Protein AF-C6PXX6-F1 (afdb_monomer)

InterPro domains:
  IPR016667 Capsular polysaccharide synthesis, CpsB/CapC [PF19567] (5-112)
  IPR016667 Capsular polysaccharide synthesis, CpsB/CapC [PTHR39181] (5-114)

Organism: NCBI:txid536227

Mean predicted aligned error: 3.26 Å

Structure (mmCIF, N/CA/C/O backbone):
data_AF-C6PXX6-F1
#
_entry.id   AF-C6PXX6-F1
#
loop_
_atom_site.group_PDB
_atom_site.id
_atom_site.type_symbol
_atom_site.label_atom_id
_atom_site.label_alt_id
_atom_site.label_comp_id
_atom_site.label_asym_id
_atom_site.label_entity_id
_atom_site.label_seq_id
_atom_site.pdbx_PDB_ins_code
_atom_site.Cartn_x
_atom_site.Cartn_y
_atom_site.Cartn_z
_atom_site.occupancy
_atom_site.B_iso_or_equiv
_atom_site.auth_seq_id
_atom_site.auth_comp_id
_atom_site.auth_asym_id
_atom_site.auth_atom_id
_atom_site.pdbx_PDB_model_num
ATOM 1 N N . MET A 1 1 ? -3.954 5.661 20.318 1.00 78.69 1 MET A N 1
ATOM 2 C CA . MET A 1 1 ? -4.302 6.770 19.405 1.00 78.69 1 MET A CA 1
ATOM 3 C C . MET A 1 1 ? -5.727 6.631 18.871 1.00 78.69 1 MET A C 1
ATOM 5 O O . MET A 1 1 ? -6.526 7.507 19.148 1.00 78.69 1 MET A O 1
ATOM 9 N N . VAL A 1 2 ? -6.095 5.531 18.201 1.00 89.06 2 VAL A N 1
ATOM 10 C CA . VAL A 1 2 ? -7.474 5.339 17.691 1.00 89.06 2 VAL A CA 1
ATOM 11 C C . VAL A 1 2 ? -8.539 5.383 18.793 1.00 89.06 2 VAL A C 1
ATOM 13 O O . VAL A 1 2 ? -9.507 6.125 18.669 1.00 89.06 2 VAL A O 1
ATOM 16 N N . GLU A 1 3 ? -8.338 4.665 19.901 1.00 89.81 3 GLU A N 1
ATOM 17 C CA . GLU A 1 3 ? -9.305 4.651 21.013 1.00 89.81 3 GLU A CA 1
ATOM 18 C C . GLU A 1 3 ? -9.503 6.030 21.655 1.00 89.81 3 GLU A C 1
ATOM 20 O O . GLU A 1 3 ? -10.631 6.448 21.901 1.00 89.81 3 GLU A O 1
ATOM 25 N N . SER A 1 4 ? -8.425 6.796 21.847 1.00 92.81 4 SER A N 1
ATOM 26 C CA . SER A 1 4 ? -8.533 8.173 22.340 1.00 92.81 4 SER A CA 1
ATOM 27 C C . SER A 1 4 ? -9.302 9.076 21.369 1.00 92.81 4 SER A C 1
ATOM 29 O O . SER A 1 4 ? -10.105 9.891 21.817 1.00 92.81 4 SER A O 1
ATOM 31 N N . THR A 1 5 ? -9.123 8.908 20.053 1.00 94.00 5 THR A N 1
ATOM 32 C CA . THR A 1 5 ? -9.866 9.679 19.042 1.00 94.00 5 THR A CA 1
ATOM 33 C C . THR A 1 5 ? -11.347 9.300 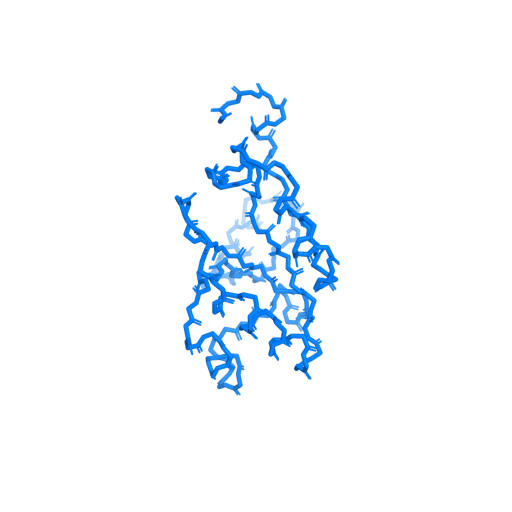19.013 1.00 94.00 5 THR A C 1
ATOM 35 O O . THR A 1 5 ? -12.192 10.185 18.918 1.00 94.00 5 THR A O 1
ATOM 38 N N . LYS A 1 6 ? -11.685 8.012 19.164 1.00 93.75 6 LYS A N 1
ATOM 39 C CA . LYS A 1 6 ? -13.080 7.554 19.293 1.00 93.75 6 LYS A CA 1
ATOM 40 C C . LYS A 1 6 ? -13.779 8.197 20.487 1.00 93.75 6 LYS A C 1
ATOM 42 O O . LYS A 1 6 ? -14.885 8.711 20.345 1.00 93.75 6 LYS A O 1
ATOM 47 N N . VAL A 1 7 ? -13.121 8.209 21.648 1.00 93.69 7 VAL A N 1
ATOM 48 C CA . VAL A 1 7 ? -13.650 8.859 22.858 1.00 93.69 7 VAL A CA 1
ATOM 49 C C . VAL A 1 7 ? -13.908 10.346 22.610 1.00 93.69 7 VAL A C 1
ATOM 51 O O . VAL A 1 7 ? -14.944 10.866 23.020 1.00 93.69 7 VAL A O 1
ATOM 54 N N . GLU A 1 8 ? -12.998 11.030 21.917 1.00 95.50 8 GLU A N 1
ATOM 55 C CA . GLU A 1 8 ? -13.153 12.452 21.617 1.00 95.50 8 GLU A CA 1
ATOM 56 C C . GLU A 1 8 ? -14.276 12.725 20.603 1.00 95.50 8 GLU A C 1
ATOM 58 O O . GLU A 1 8 ? -15.066 13.646 20.804 1.00 95.50 8 GLU A O 1
ATOM 63 N N . ALA A 1 9 ? -14.430 11.894 19.568 1.00 95.00 9 ALA A N 1
ATOM 64 C CA . ALA A 1 9 ? -15.543 11.998 18.620 1.00 95.00 9 ALA A CA 1
ATOM 65 C C . ALA A 1 9 ? -16.906 11.872 19.324 1.00 95.00 9 ALA A C 1
ATOM 67 O O . ALA A 1 9 ? -17.801 12.684 19.088 1.00 95.00 9 ALA A O 1
ATOM 68 N N . ILE A 1 10 ? -17.031 10.928 20.267 1.00 94.44 10 ILE A N 1
ATOM 69 C CA . ILE A 1 10 ? -18.245 10.744 21.077 1.00 94.44 10 ILE A CA 1
ATOM 70 C C . ILE A 1 10 ? -18.535 11.989 21.925 1.00 94.44 10 ILE A C 1
ATOM 72 O O . ILE A 1 10 ? -19.668 12.475 21.932 1.00 94.44 10 ILE A O 1
ATOM 76 N N . LYS A 1 11 ? -17.525 12.546 22.610 1.00 96.00 11 LYS A N 1
ATOM 77 C CA . LYS A 1 11 ? -17.686 13.777 23.409 1.00 96.00 11 LYS A CA 1
ATOM 78 C C . LYS A 1 11 ? -18.170 14.958 22.569 1.00 96.00 11 LYS A C 1
ATOM 80 O O . LYS A 1 11 ? -18.995 15.739 23.039 1.00 96.00 11 LYS A O 1
ATOM 85 N N . ASN A 1 12 ? -17.692 15.060 21.330 1.00 97.00 12 ASN A N 1
ATOM 86 C CA . ASN A 1 12 ? -18.058 16.124 20.396 1.00 97.00 12 ASN A CA 1
ATOM 87 C C . ASN A 1 12 ? -19.313 15.810 19.561 1.00 97.00 12 ASN A C 1
ATOM 89 O O . ASN A 1 12 ? -19.663 16.599 18.687 1.00 97.00 12 ASN A O 1
ATOM 93 N N . LYS A 1 13 ? -20.019 14.701 19.840 1.00 96.25 13 LYS A N 1
ATOM 94 C CA . LYS A 1 13 ? -21.234 14.271 19.120 1.00 96.25 13 LYS A CA 1
ATOM 95 C C . LYS A 1 13 ? -21.013 14.091 17.610 1.00 96.25 13 LYS A C 1
ATOM 97 O O . LYS A 1 13 ? -21.893 14.397 16.810 1.00 96.25 13 LYS A O 1
ATOM 102 N N . ILE A 1 14 ? -19.836 13.600 17.227 1.00 96.19 14 ILE A N 1
ATOM 103 C CA . ILE A 1 14 ? -19.490 13.281 15.840 1.00 96.19 14 ILE A CA 1
ATOM 104 C C . ILE A 1 14 ? -19.772 11.796 15.609 1.00 96.19 14 ILE A C 1
ATOM 106 O O . ILE A 1 14 ? -19.096 10.932 16.167 1.00 96.19 14 ILE A O 1
ATOM 110 N N . GLU A 1 15 ? -20.767 11.498 14.777 1.00 92.56 15 GLU A N 1
ATOM 111 C CA . GLU A 1 15 ? -21.146 10.129 14.426 1.00 92.56 15 GLU A CA 1
ATOM 112 C C . GLU A 1 15 ? -20.336 9.650 13.214 1.00 92.56 15 GLU A C 1
ATOM 114 O O . GLU A 1 15 ? -20.710 9.852 12.060 1.00 92.56 15 GLU A O 1
ATOM 119 N N . MET A 1 16 ? -19.169 9.059 13.478 1.00 92.75 16 MET A N 1
ATOM 120 C CA . MET A 1 16 ? -18.271 8.546 12.443 1.00 92.75 16 MET A CA 1
ATOM 121 C C . MET A 1 16 ? -17.581 7.260 12.900 1.00 92.75 16 MET A C 1
ATOM 123 O O . MET A 1 16 ? -17.098 7.160 14.029 1.00 92.75 16 MET A O 1
ATOM 127 N N . GLY A 1 17 ? -17.494 6.279 11.999 1.00 90.75 17 GLY A N 1
ATOM 128 C CA . GLY A 1 17 ? -16.693 5.077 12.215 1.00 90.75 17 GLY A CA 1
ATOM 129 C C . GLY A 1 17 ? -15.202 5.396 12.125 1.00 90.75 17 GLY A C 1
ATOM 130 O O . GLY A 1 17 ? -14.718 5.795 11.070 1.00 90.75 17 GLY A O 1
ATOM 131 N N . ILE A 1 18 ? -14.468 5.204 13.221 1.00 93.75 18 ILE A N 1
ATOM 132 C CA . ILE A 1 18 ? -13.011 5.385 13.262 1.00 93.75 18 ILE A CA 1
ATOM 133 C C . ILE A 1 18 ? -12.364 4.011 13.390 1.00 93.75 18 ILE A C 1
ATOM 135 O O . ILE A 1 18 ? -12.608 3.286 14.357 1.00 93.75 18 ILE A O 1
ATOM 139 N N . VAL A 1 19 ? -11.507 3.673 12.432 1.00 94.50 19 VAL A N 1
ATOM 140 C CA . VAL A 1 19 ? -10.804 2.389 12.367 1.00 94.50 19 VAL A CA 1
ATOM 141 C C . VAL A 1 19 ? -9.287 2.599 12.327 1.00 94.50 19 VAL A C 1
ATOM 143 O O . VAL A 1 19 ? -8.832 3.625 11.818 1.00 94.50 19 VAL A O 1
ATOM 146 N N . PRO A 1 20 ? -8.481 1.669 12.868 1.00 94.12 20 PRO A N 1
ATOM 147 C CA . PRO A 1 20 ? -7.033 1.718 12.711 1.00 94.12 20 PRO A CA 1
ATOM 148 C C . PRO A 1 20 ? -6.622 1.460 11.258 1.00 94.12 20 PRO A C 1
ATOM 150 O O . PRO A 1 20 ? -7.170 0.593 10.581 1.00 94.12 20 PRO A O 1
ATOM 153 N N . ARG A 1 21 ? -5.622 2.207 10.791 1.00 93.50 21 ARG A N 1
ATOM 154 C CA . ARG A 1 21 ? -4.964 2.047 9.490 1.00 93.50 21 ARG A CA 1
ATOM 155 C C . ARG A 1 21 ? -3.522 2.521 9.610 1.00 93.50 21 ARG A C 1
ATOM 157 O O . ARG A 1 21 ? -3.222 3.378 10.440 1.00 93.50 21 ARG A O 1
ATOM 164 N N . GLN A 1 22 ? -2.665 1.977 8.759 1.00 95.25 22 GLN A N 1
ATOM 165 C CA . GLN A 1 22 ? -1.303 2.439 8.539 1.00 95.25 22 GLN A CA 1
ATOM 166 C C . GLN A 1 22 ? -1.122 2.727 7.047 1.00 95.25 22 GLN A C 1
ATOM 168 O O . GLN A 1 22 ? -1.700 2.036 6.209 1.00 95.25 22 GLN A O 1
ATOM 173 N N . GLU A 1 23 ? -0.349 3.761 6.743 1.00 97.19 23 GLU A N 1
ATOM 174 C CA . GLU A 1 23 ? 0.286 3.948 5.442 1.00 97.19 23 GLU A CA 1
ATOM 175 C C . GLU A 1 23 ? 1.718 3.448 5.592 1.00 97.19 23 GLU A C 1
ATOM 177 O O . GLU A 1 23 ? 2.456 3.924 6.456 1.00 97.19 23 GLU A O 1
ATOM 182 N N . ILE A 1 24 ? 2.047 2.382 4.867 1.00 97.38 24 ILE A N 1
ATOM 183 C CA . ILE A 1 24 ? 3.281 1.630 5.072 1.00 97.38 24 ILE A CA 1
ATOM 184 C C . ILE A 1 24 ? 4.214 1.953 3.921 1.00 97.38 24 ILE A C 1
ATOM 186 O O . ILE A 1 24 ? 3.972 1.532 2.792 1.00 97.38 24 ILE A O 1
ATOM 190 N N . PHE A 1 25 ? 5.294 2.667 4.219 1.00 96.75 25 PHE A N 1
ATOM 191 C CA . PHE A 1 25 ? 6.363 2.862 3.253 1.00 96.75 25 PHE A CA 1
ATOM 192 C C . PHE A 1 25 ? 7.030 1.515 2.955 1.00 96.75 25 PHE A C 1
ATOM 194 O O . PHE A 1 25 ? 7.529 0.849 3.867 1.00 96.75 25 PHE A O 1
ATOM 201 N N . VAL A 1 26 ? 7.002 1.089 1.695 1.00 95.81 26 VAL A N 1
ATOM 202 C CA . VAL A 1 26 ? 7.493 -0.230 1.295 1.00 95.81 26 VAL A CA 1
ATOM 203 C C . VAL A 1 26 ? 9.011 -0.252 1.328 1.00 95.81 26 VAL A C 1
ATOM 205 O O . VAL A 1 26 ? 9.690 0.453 0.583 1.00 95.81 26 VAL A O 1
ATOM 208 N N . ASP A 1 27 ? 9.546 -1.131 2.167 1.00 93.75 27 ASP A N 1
ATOM 209 C CA . ASP A 1 27 ? 10.954 -1.478 2.186 1.00 93.75 27 ASP A CA 1
ATOM 210 C C . ASP A 1 27 ? 11.149 -2.988 2.380 1.00 93.75 27 ASP A C 1
ATOM 212 O O . ASP A 1 27 ? 10.206 -3.764 2.552 1.00 93.75 27 ASP A O 1
ATOM 216 N N . LYS A 1 28 ? 12.414 -3.412 2.373 1.00 94.19 28 LYS A N 1
ATOM 217 C CA . LYS A 1 28 ? 12.813 -4.819 2.516 1.00 94.19 28 LYS A CA 1
ATOM 218 C C . LYS A 1 28 ? 12.378 -5.489 3.829 1.00 94.19 28 LYS A C 1
ATOM 220 O O . LYS A 1 28 ? 12.555 -6.696 3.962 1.00 94.19 28 LYS A O 1
ATOM 225 N N . TYR A 1 29 ? 11.888 -4.739 4.816 1.00 96.38 29 TYR A N 1
ATOM 226 C CA . TYR A 1 29 ? 11.433 -5.272 6.098 1.00 96.38 29 TYR A CA 1
ATOM 227 C C . TYR A 1 29 ? 9.914 -5.444 6.162 1.00 96.38 29 TYR A C 1
ATOM 229 O O . TYR A 1 29 ? 9.444 -6.118 7.076 1.00 96.38 29 TYR A O 1
ATOM 237 N N . ALA A 1 30 ? 9.143 -4.898 5.213 1.00 96.56 30 ALA A N 1
ATOM 238 C CA . ALA A 1 30 ? 7.678 -4.911 5.250 1.00 96.56 30 ALA A CA 1
ATOM 239 C C . ALA A 1 30 ? 7.096 -6.318 5.487 1.00 96.56 30 ALA A C 1
ATOM 241 O O . ALA A 1 30 ? 6.283 -6.512 6.390 1.00 96.56 30 ALA A O 1
ATOM 242 N N . VAL A 1 31 ? 7.574 -7.322 4.747 1.00 97.50 31 VAL A N 1
ATOM 243 C CA . VAL A 1 31 ? 7.129 -8.722 4.875 1.00 97.50 31 VAL A CA 1
ATOM 244 C C . VAL A 1 31 ? 7.353 -9.261 6.292 1.00 97.50 31 VAL A C 1
ATOM 246 O O . VAL A 1 31 ? 6.465 -9.877 6.883 1.00 97.50 31 VAL A O 1
ATOM 249 N N . GLU A 1 32 ? 8.535 -9.024 6.858 1.00 97.94 32 GLU A N 1
ATOM 250 C CA . GLU A 1 32 ? 8.891 -9.515 8.190 1.00 97.94 32 GLU A CA 1
ATOM 251 C C . GLU A 1 32 ? 8.122 -8.770 9.287 1.00 97.94 32 GLU A C 1
ATOM 253 O O . GLU A 1 32 ? 7.588 -9.389 10.206 1.00 97.94 32 GLU A O 1
ATOM 258 N N . LEU A 1 33 ? 7.976 -7.450 9.158 1.00 97.81 33 LEU A N 1
ATOM 259 C CA . LEU A 1 33 ? 7.178 -6.643 10.080 1.00 97.81 33 LEU A CA 1
ATOM 260 C C . LEU A 1 33 ? 5.704 -7.072 10.080 1.00 97.81 33 LEU A C 1
ATOM 262 O O . LEU A 1 33 ? 5.059 -7.034 11.133 1.00 97.81 33 LEU A O 1
ATOM 266 N N . TYR A 1 34 ? 5.170 -7.503 8.931 1.00 97.12 34 TYR A N 1
ATOM 267 C CA . TYR A 1 34 ? 3.816 -8.051 8.846 1.00 97.12 34 TYR A CA 1
ATOM 268 C C . TYR A 1 34 ? 3.717 -9.397 9.568 1.00 97.12 34 TYR A C 1
ATOM 270 O O . TYR A 1 34 ? 2.830 -9.582 10.402 1.00 97.12 34 TYR A O 1
ATOM 278 N N . LYS A 1 35 ? 4.670 -10.312 9.338 1.00 97.00 35 LYS A N 1
ATOM 279 C CA . LYS A 1 35 ? 4.736 -11.611 10.036 1.00 97.00 35 LYS A CA 1
ATOM 280 C C . LYS A 1 35 ? 4.854 -11.459 11.556 1.00 97.00 35 LYS A C 1
ATOM 282 O O . LYS A 1 35 ? 4.277 -12.250 12.297 1.00 97.00 35 LYS A O 1
ATOM 287 N N . GLN A 1 36 ? 5.553 -10.426 12.023 1.00 97.56 36 GLN A N 1
ATOM 288 C CA . GLN A 1 36 ? 5.670 -10.081 13.445 1.00 97.56 36 GLN A CA 1
ATOM 289 C C . GLN A 1 36 ? 4.424 -9.374 14.010 1.00 97.56 36 GLN A C 1
ATOM 291 O O . GLN A 1 36 ? 4.337 -9.139 15.216 1.00 97.56 36 GLN A O 1
ATOM 296 N N . GLY A 1 37 ? 3.453 -9.021 13.162 1.00 95.25 37 GLY A N 1
ATOM 297 C CA . GLY A 1 37 ? 2.227 -8.322 13.546 1.00 95.25 37 GLY A CA 1
ATOM 298 C C . GLY A 1 37 ? 2.426 -6.849 13.913 1.00 95.25 37 GLY A C 1
ATOM 299 O O . GLY A 1 37 ? 1.528 -6.267 14.532 1.00 95.25 37 GLY A O 1
ATOM 300 N N . ILE A 1 38 ? 3.581 -6.269 13.555 1.00 95.75 38 ILE A N 1
ATOM 301 C CA . ILE A 1 38 ? 3.949 -4.864 13.793 1.00 95.75 38 ILE A CA 1
ATOM 302 C C . ILE A 1 38 ? 3.212 -3.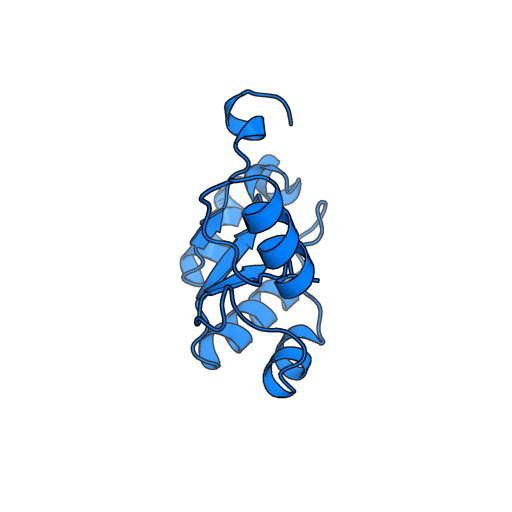948 12.813 1.00 95.75 38 ILE A C 1
ATOM 304 O O . ILE A 1 38 ? 2.679 -2.910 13.215 1.00 95.75 38 ILE A O 1
ATOM 308 N N . ILE A 1 39 ? 3.165 -4.344 11.540 1.00 96.00 39 ILE A N 1
ATOM 309 C CA . ILE A 1 39 ? 2.310 -3.709 10.535 1.00 96.00 39 ILE A CA 1
ATOM 310 C C . ILE A 1 39 ? 1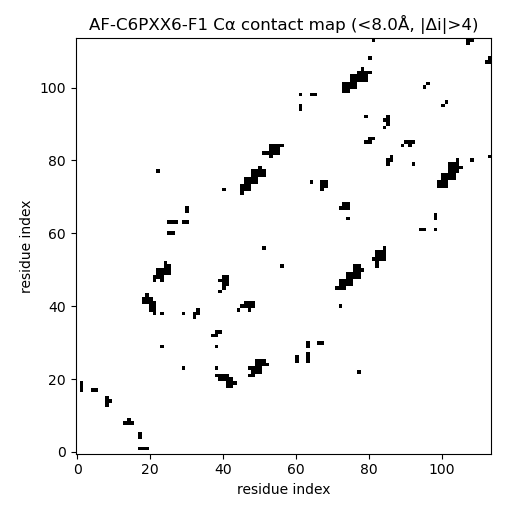.109 -4.600 10.248 1.00 96.00 39 ILE A C 1
ATOM 312 O O . ILE A 1 39 ? 1.198 -5.828 10.326 1.00 96.00 39 ILE A O 1
ATOM 316 N N . ARG A 1 40 ? -0.029 -3.983 9.937 1.00 95.31 40 ARG A N 1
ATOM 317 C CA . ARG A 1 40 ? -1.287 -4.686 9.679 1.00 95.31 40 ARG A CA 1
ATOM 318 C C . ARG A 1 40 ? -2.085 -3.997 8.586 1.00 95.31 40 ARG A C 1
ATOM 320 O O . ARG A 1 40 ? -1.896 -2.815 8.304 1.00 95.31 40 ARG A O 1
ATOM 327 N N . GLY A 1 41 ? -3.012 -4.748 8.002 1.00 95.94 41 GLY A N 1
ATOM 328 C CA . GLY A 1 41 ? -3.992 -4.186 7.089 1.00 95.94 41 GLY A CA 1
ATOM 329 C C . GLY A 1 41 ? -4.969 -3.236 7.786 1.00 95.94 41 GLY A C 1
ATOM 330 O O . GLY A 1 41 ? -5.059 -3.151 9.015 1.00 95.94 41 GLY A O 1
ATOM 331 N N . ILE A 1 42 ? -5.725 -2.511 6.969 1.00 96.25 42 ILE A N 1
ATOM 332 C CA . ILE A 1 42 ? -6.757 -1.567 7.391 1.00 96.25 42 ILE A CA 1
ATOM 333 C C . ILE A 1 42 ? -7.772 -2.319 8.248 1.00 96.25 42 ILE A C 1
ATOM 335 O O . ILE A 1 42 ? -8.386 -3.271 7.771 1.00 96.25 42 ILE A O 1
ATOM 339 N N . ASN A 1 43 ? -7.968 -1.885 9.492 1.00 95.25 43 ASN A N 1
ATOM 340 C CA . ASN A 1 43 ? -8.920 -2.480 10.429 1.00 95.25 43 ASN A CA 1
ATOM 341 C C . ASN A 1 43 ? -8.777 -4.010 10.583 1.00 95.25 43 ASN A C 1
ATOM 343 O O . ASN A 1 43 ? -9.780 -4.719 10.574 1.00 95.25 43 ASN A O 1
ATOM 347 N N . ASP A 1 44 ? -7.536 -4.511 10.640 1.00 93.44 44 ASP A N 1
ATOM 348 C CA . ASP A 1 44 ? -7.201 -5.947 10.701 1.00 93.44 44 ASP A CA 1
ATOM 349 C C . ASP A 1 44 ? -7.773 -6.778 9.525 1.00 93.44 44 ASP A C 1
ATOM 351 O O . ASP A 1 44 ? -7.901 -8.000 9.602 1.00 93.44 44 ASP A O 1
ATOM 355 N N . THR A 1 45 ? -8.109 -6.129 8.406 1.00 96.88 45 THR A N 1
ATOM 356 C CA . THR A 1 45 ? -8.457 -6.811 7.155 1.00 96.88 45 THR A CA 1
ATOM 357 C C . THR A 1 45 ? -7.200 -7.203 6.376 1.00 96.88 45 THR A C 1
ATOM 359 O O . THR A 1 45 ? -6.077 -6.852 6.735 1.00 96.88 45 THR A O 1
ATOM 362 N N . LYS A 1 46 ? -7.392 -7.901 5.255 1.00 97.31 46 LYS A N 1
A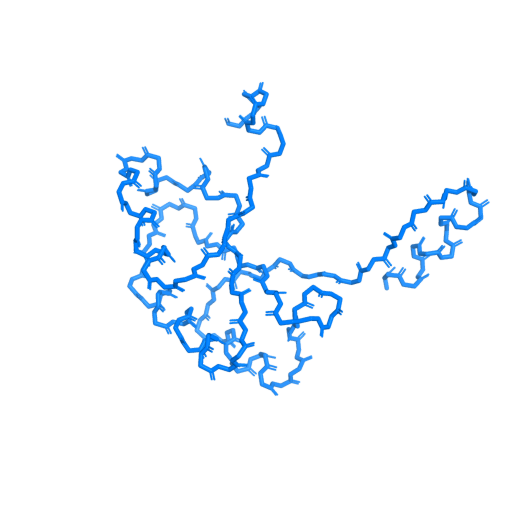TOM 363 C CA . LYS A 1 46 ? -6.319 -8.248 4.315 1.00 97.31 46 LYS A CA 1
ATOM 364 C C . LYS A 1 46 ? -5.852 -7.070 3.453 1.00 97.31 46 LYS A C 1
ATOM 366 O O . LYS A 1 46 ? -4.870 -7.203 2.739 1.00 97.31 46 LYS A O 1
ATOM 371 N N . TYR A 1 47 ? -6.549 -5.935 3.473 1.00 98.31 47 TYR A N 1
ATOM 372 C CA . TYR A 1 47 ? -6.203 -4.785 2.641 1.00 98.31 47 TYR A CA 1
ATOM 373 C C . TYR A 1 47 ? -5.087 -3.972 3.286 1.00 98.31 47 TYR A C 1
ATOM 375 O O . TYR A 1 47 ? -5.271 -3.439 4.381 1.00 98.31 47 TYR A O 1
ATOM 383 N N . ILE A 1 48 ? -3.943 -3.857 2.617 1.00 98.00 48 ILE A N 1
ATOM 384 C CA . ILE A 1 48 ? -2.756 -3.171 3.137 1.00 98.00 48 ILE A CA 1
ATOM 385 C C . ILE A 1 48 ? -2.430 -1.965 2.258 1.00 98.00 48 ILE A C 1
ATOM 387 O O . ILE A 1 48 ? -2.338 -2.096 1.044 1.00 98.00 48 ILE A O 1
ATOM 391 N N . LEU A 1 49 ? -2.299 -0.780 2.858 1.00 98.56 49 LEU A N 1
ATOM 392 C CA . LEU A 1 49 ? -1.963 0.433 2.114 1.00 98.56 49 LEU A CA 1
ATOM 393 C C . LEU A 1 49 ? -0.448 0.624 2.075 1.00 98.56 49 LEU A C 1
ATOM 395 O O . LEU A 1 49 ? 0.184 0.744 3.127 1.00 98.56 49 LEU A O 1
ATOM 399 N N . LEU A 1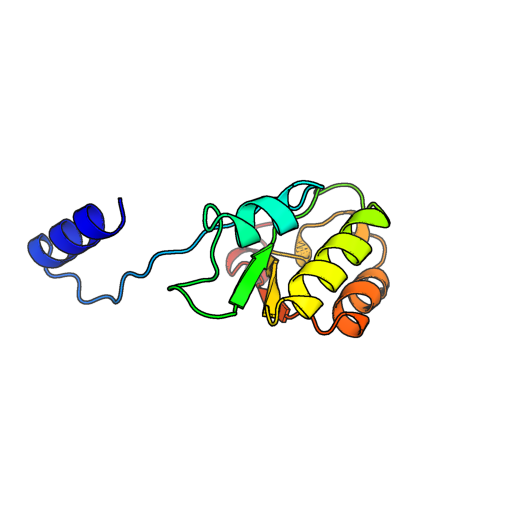 50 ? 0.091 0.709 0.866 1.00 98.38 50 LEU A N 1
ATOM 400 C CA . LEU A 1 50 ? 1.512 0.784 0.580 1.00 98.38 50 LEU A CA 1
ATOM 401 C C . LEU A 1 50 ? 1.870 2.130 -0.058 1.0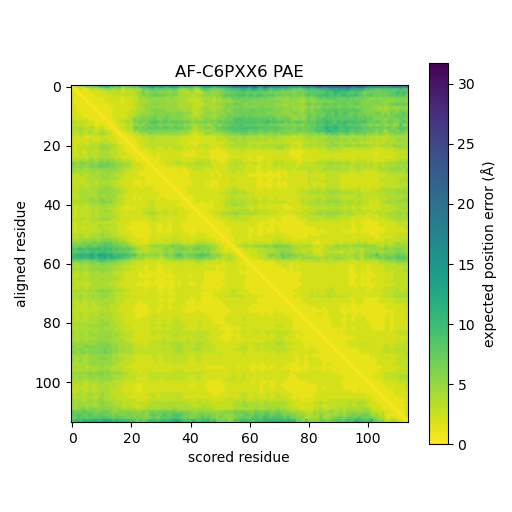0 98.38 50 LEU A C 1
ATOM 403 O O . LEU A 1 50 ? 1.266 2.523 -1.053 1.00 98.38 50 LEU A O 1
ATOM 407 N N . GLU A 1 51 ? 2.869 2.806 0.500 1.00 98.00 51 GLU A N 1
ATOM 408 C CA . GLU A 1 51 ? 3.493 4.006 -0.062 1.00 98.00 51 GLU A CA 1
ATOM 409 C C . GLU A 1 51 ? 4.871 3.651 -0.635 1.00 98.00 51 GLU A C 1
ATOM 411 O O . GLU A 1 51 ? 5.620 2.867 -0.046 1.00 98.00 51 GLU A O 1
ATOM 416 N N . LEU A 1 52 ? 5.205 4.217 -1.792 1.00 96.94 52 LEU A N 1
ATOM 417 C CA . LEU A 1 52 ? 6.441 3.953 -2.525 1.00 96.94 52 LEU A CA 1
ATOM 418 C C . LEU A 1 52 ? 7.344 5.200 -2.564 1.00 96.94 52 LEU A C 1
ATOM 420 O O . LEU A 1 52 ? 6.881 6.314 -2.304 1.00 96.94 52 LEU A O 1
ATOM 424 N N . PRO A 1 53 ? 8.633 5.061 -2.928 1.00 95.12 53 PRO A N 1
ATOM 425 C CA . PRO A 1 53 ? 9.471 6.212 -3.239 1.00 95.12 53 PRO A CA 1
ATOM 426 C C . PRO A 1 53 ? 8.866 7.051 -4.375 1.00 95.12 53 PRO A C 1
ATOM 428 O O . PRO A 1 53 ? 8.507 6.525 -5.423 1.00 95.12 53 PRO A O 1
ATOM 431 N N . MET A 1 54 ? 8.803 8.371 -4.192 1.00 93.88 54 MET A N 1
ATOM 432 C CA . MET A 1 54 ? 8.125 9.276 -5.135 1.00 93.88 54 MET A CA 1
ATOM 433 C C . MET A 1 54 ? 8.786 9.337 -6.519 1.00 93.88 54 MET A C 1
ATOM 435 O O . MET A 1 54 ? 8.109 9.498 -7.533 1.00 93.88 54 MET A O 1
ATOM 439 N N . ASP A 1 55 ? 10.113 9.215 -6.567 1.00 93.31 55 ASP A N 1
ATOM 440 C CA . ASP A 1 55 ? 10.895 9.583 -7.752 1.00 93.31 55 ASP A CA 1
ATOM 441 C C . ASP A 1 55 ? 11.348 8.389 -8.596 1.00 93.31 55 ASP A C 1
ATOM 443 O O . ASP A 1 55 ? 11.753 8.558 -9.747 1.00 93.31 55 ASP A O 1
ATOM 447 N N . TYR A 1 56 ? 11.301 7.176 -8.045 1.00 90.50 56 TYR A N 1
ATOM 448 C CA . TYR A 1 56 ? 11.811 5.985 -8.713 1.00 90.50 56 TYR A CA 1
ATOM 449 C C . TYR A 1 56 ? 11.072 4.722 -8.277 1.00 90.50 56 TYR A C 1
ATOM 451 O O . TYR A 1 56 ? 10.569 4.627 -7.162 1.00 90.50 56 TYR A O 1
ATOM 459 N N . LEU A 1 57 ? 11.082 3.729 -9.164 1.00 91.19 57 LEU A N 1
ATOM 460 C CA . LEU A 1 57 ? 10.608 2.380 -8.891 1.00 91.19 57 LEU A CA 1
ATOM 461 C C . LEU A 1 57 ? 11.808 1.429 -8.912 1.00 91.19 57 LEU A C 1
ATOM 463 O O . LEU A 1 57 ? 12.452 1.270 -9.950 1.00 91.19 57 LEU A O 1
ATOM 467 N N . ASP A 1 58 ? 12.131 0.831 -7.765 1.00 89.94 58 ASP A N 1
ATOM 468 C CA . ASP A 1 58 ? 13.076 -0.289 -7.689 1.00 89.94 58 ASP A CA 1
ATOM 469 C C . ASP A 1 58 ? 12.314 -1.588 -7.971 1.00 89.94 58 ASP A C 1
ATOM 471 O O . ASP A 1 58 ? 11.283 -1.841 -7.353 1.00 89.94 58 ASP A O 1
ATOM 475 N N . SER A 1 59 ? 12.847 -2.433 -8.855 1.00 86.31 59 SER A N 1
ATOM 476 C CA . SER A 1 59 ? 12.358 -3.797 -9.111 1.00 86.31 59 SER A CA 1
ATOM 477 C C . SER A 1 59 ? 12.034 -4.595 -7.841 1.00 86.31 59 SER A C 1
ATOM 479 O O . SER A 1 59 ? 11.046 -5.321 -7.811 1.00 86.31 59 SER A O 1
ATOM 481 N N . LYS A 1 60 ? 12.796 -4.397 -6.756 1.00 93.88 60 LYS A N 1
ATOM 482 C CA . LYS A 1 60 ? 12.573 -5.087 -5.476 1.00 93.88 60 LYS A CA 1
ATOM 483 C C . LYS A 1 60 ? 11.236 -4.758 -4.823 1.00 93.88 60 LYS A C 1
ATOM 485 O O . LYS A 1 60 ? 10.767 -5.527 -3.992 1.00 93.88 60 LYS A O 1
ATOM 490 N N . ILE A 1 61 ? 10.640 -3.610 -5.144 1.00 95.62 61 ILE A N 1
ATOM 491 C CA . ILE A 1 61 ? 9.328 -3.228 -4.616 1.00 95.62 61 ILE A CA 1
ATOM 492 C C . ILE A 1 61 ? 8.263 -4.200 -5.121 1.00 95.62 61 ILE A C 1
ATOM 494 O O . ILE A 1 61 ? 7.434 -4.634 -4.327 1.00 95.62 61 ILE A O 1
ATOM 498 N N . LEU A 1 62 ? 8.313 -4.577 -6.402 1.00 96.06 62 LEU A N 1
ATOM 499 C CA . LEU A 1 62 ? 7.375 -5.545 -6.974 1.00 96.06 62 LEU A CA 1
ATOM 500 C C . LEU A 1 62 ? 7.567 -6.929 -6.341 1.00 96.06 62 LEU A C 1
ATOM 502 O O . LEU A 1 62 ? 6.582 -7.543 -5.947 1.00 96.06 62 LEU A O 1
ATOM 506 N N . ASP A 1 63 ? 8.814 -7.356 -6.109 1.00 96.56 63 ASP A N 1
ATOM 507 C CA . ASP A 1 63 ? 9.101 -8.607 -5.387 1.00 96.56 63 ASP A CA 1
ATOM 508 C C . ASP A 1 63 ? 8.486 -8.604 -3.971 1.00 96.56 63 ASP A C 1
ATOM 510 O O . ASP A 1 63 ? 7.861 -9.577 -3.547 1.00 96.56 63 ASP A O 1
ATOM 514 N N . ILE A 1 64 ? 8.610 -7.488 -3.241 1.00 97.19 64 ILE A N 1
ATOM 515 C CA . ILE A 1 64 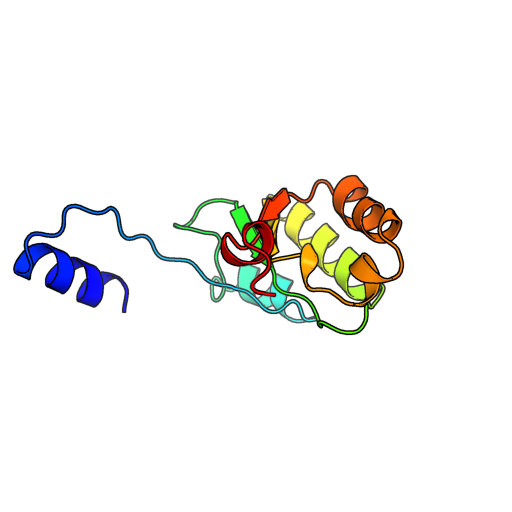? 8.024 -7.333 -1.899 1.00 97.19 64 ILE A CA 1
ATOM 516 C C . ILE A 1 64 ? 6.491 -7.361 -1.958 1.00 97.19 64 ILE A C 1
ATOM 518 O O . ILE A 1 64 ? 5.854 -7.987 -1.110 1.00 97.19 64 ILE A O 1
ATOM 522 N N . ILE A 1 65 ? 5.885 -6.692 -2.942 1.00 97.75 65 ILE A N 1
ATOM 523 C CA . ILE A 1 65 ? 4.431 -6.696 -3.157 1.00 97.75 65 ILE A CA 1
ATOM 524 C C . ILE A 1 65 ? 3.940 -8.121 -3.431 1.00 97.75 65 ILE A C 1
ATOM 526 O O . ILE A 1 65 ? 2.982 -8.571 -2.796 1.00 97.75 65 ILE A O 1
ATOM 530 N N . TYR A 1 66 ? 4.635 -8.850 -4.303 1.00 97.00 66 TYR A N 1
ATOM 531 C CA . TYR A 1 66 ? 4.356 -10.249 -4.598 1.00 97.00 66 TYR A CA 1
ATOM 532 C C . TYR A 1 66 ? 4.451 -11.126 -3.337 1.00 97.00 66 TYR A C 1
ATOM 534 O O . TYR A 1 66 ? 3.546 -11.912 -3.046 1.00 97.00 66 TYR A O 1
ATOM 542 N N . GLU A 1 67 ? 5.488 -10.954 -2.509 1.00 97.69 67 GLU A N 1
ATOM 543 C CA . GLU A 1 67 ? 5.607 -11.668 -1.231 1.00 97.69 67 GLU A CA 1
ATOM 544 C C . GLU A 1 67 ? 4.457 -11.356 -0.261 1.00 97.69 67 GLU A C 1
ATOM 546 O O . GLU A 1 67 ? 3.931 -12.268 0.381 1.00 97.69 67 GLU A O 1
ATOM 551 N N . LEU A 1 68 ? 4.029 -10.092 -0.156 1.00 97.56 68 LEU A N 1
ATOM 552 C CA . LEU A 1 68 ? 2.877 -9.712 0.669 1.00 97.56 68 LEU A CA 1
ATOM 553 C C . LEU A 1 68 ? 1.593 -10.384 0.169 1.00 97.56 68 LEU A C 1
ATOM 555 O O . LEU A 1 68 ? 0.797 -10.863 0.978 1.00 97.56 68 LEU A O 1
ATOM 559 N N . ARG A 1 69 ? 1.412 -10.497 -1.148 1.00 97.44 69 ARG A N 1
ATOM 560 C CA . ARG A 1 69 ? 0.283 -11.225 -1.741 1.00 97.44 69 ARG A CA 1
ATOM 561 C C . ARG A 1 69 ? 0.294 -12.715 -1.438 1.00 97.44 69 ARG A C 1
ATOM 563 O O . ARG A 1 69 ? -0.762 -13.279 -1.159 1.00 97.44 69 ARG A O 1
ATOM 570 N N . LEU A 1 70 ? 1.463 -13.357 -1.443 1.00 97.12 70 LEU A N 1
ATOM 571 C CA . LEU A 1 70 ? 1.590 -14.760 -1.028 1.00 97.12 70 LEU A CA 1
ATOM 572 C C . LEU A 1 70 ? 1.178 -14.977 0.437 1.00 97.12 70 LEU A C 1
ATOM 574 O O . LEU A 1 70 ? 0.809 -16.090 0.813 1.00 97.12 70 LEU A O 1
ATOM 578 N N . LEU A 1 71 ? 1.201 -13.920 1.253 1.00 97.12 71 LEU A N 1
ATOM 579 C CA . LEU A 1 71 ? 0.670 -13.904 2.617 1.00 97.12 71 LEU A CA 1
ATOM 580 C C . LEU A 1 71 ? -0.828 -13.556 2.682 1.00 97.12 71 LEU A C 1
ATOM 582 O O . LEU A 1 71 ? -1.323 -13.239 3.763 1.00 97.12 71 LEU A O 1
ATOM 586 N N . ASP A 1 72 ? -1.552 -13.649 1.559 1.00 96.75 72 ASP A N 1
ATOM 587 C CA . ASP A 1 72 ? -3.006 -13.445 1.456 1.00 96.75 72 ASP A CA 1
ATOM 588 C C . ASP A 1 72 ? -3.432 -11.999 1.790 1.00 96.75 72 ASP A C 1
ATOM 590 O O . ASP A 1 72 ? -4.534 -11.737 2.279 1.00 96.75 72 ASP A O 1
ATOM 594 N N . LEU A 1 73 ? -2.538 -11.040 1.521 1.00 98.06 73 LEU A N 1
ATOM 595 C CA . LEU A 1 73 ? -2.830 -9.609 1.560 1.00 98.06 73 LEU A CA 1
ATOM 596 C C . LEU A 1 73 ? -3.268 -9.089 0.188 1.00 98.06 73 LEU A C 1
ATOM 598 O O . LEU A 1 73 ? -2.836 -9.584 -0.849 1.00 98.06 73 LEU A O 1
ATOM 602 N N . ASN A 1 74 ? -4.080 -8.033 0.210 1.00 98.19 74 ASN A N 1
ATOM 603 C CA . ASN A 1 74 ? -4.513 -7.260 -0.950 1.00 98.19 74 ASN A CA 1
ATOM 604 C C . ASN A 1 74 ? -3.833 -5.879 -0.905 1.00 98.19 74 ASN A C 1
ATOM 606 O O . ASN A 1 74 ? -4.289 -5.006 -0.152 1.00 98.19 74 ASN A O 1
ATOM 610 N N . PRO A 1 75 ? -2.732 -5.672 -1.647 1.00 98.38 75 PRO A N 1
ATOM 611 C CA . PRO A 1 75 ? -2.027 -4.398 -1.685 1.00 98.38 75 PRO A CA 1
ATOM 612 C C . PRO A 1 75 ? -2.882 -3.289 -2.302 1.00 98.38 75 PRO A C 1
ATOM 614 O O . PRO A 1 75 ? -3.539 -3.478 -3.325 1.00 98.38 75 PRO A O 1
ATOM 617 N N . ILE A 1 76 ? -2.848 -2.113 -1.683 1.00 98.69 76 ILE A N 1
ATOM 618 C CA . ILE A 1 76 ? -3.405 -0.870 -2.210 1.00 98.69 76 ILE A CA 1
ATOM 619 C C . ILE A 1 76 ? -2.245 0.113 -2.338 1.00 98.69 76 ILE A C 1
ATOM 621 O O . ILE A 1 76 ? -1.686 0.527 -1.323 1.00 98.69 76 ILE A O 1
ATOM 625 N N . ILE A 1 77 ? -1.901 0.510 -3.558 1.00 98.50 77 ILE A N 1
ATOM 626 C CA . ILE A 1 77 ? -0.888 1.535 -3.800 1.00 98.50 77 ILE A CA 1
ATOM 627 C C . ILE A 1 77 ? -1.498 2.905 -3.490 1.00 98.50 77 ILE A C 1
ATOM 629 O O . ILE A 1 77 ? -2.537 3.284 -4.045 1.00 98.50 77 ILE A O 1
ATOM 633 N N . ALA A 1 78 ? -0.879 3.618 -2.554 1.00 98.31 78 ALA A N 1
ATOM 634 C CA . ALA A 1 78 ? -1.290 4.947 -2.138 1.00 98.31 78 ALA A CA 1
ATOM 635 C C . ALA A 1 78 ? -0.906 5.977 -3.202 1.00 98.31 78 ALA A C 1
ATOM 637 O O . ALA A 1 78 ? 0.227 5.984 -3.673 1.00 98.31 78 ALA A O 1
ATOM 638 N N . HIS A 1 79 ? -1.863 6.834 -3.561 1.00 97.81 79 HIS A N 1
ATOM 639 C CA . HIS A 1 79 ? -1.699 8.015 -4.414 1.00 97.81 79 HIS A CA 1
ATOM 640 C C . HIS A 1 79 ? -0.759 7.821 -5.622 1.00 97.81 79 HIS A C 1
ATOM 642 O O . HIS A 1 79 ? 0.161 8.621 -5.824 1.00 97.81 79 HIS A O 1
ATOM 648 N N . PRO A 1 80 ? -0.984 6.787 -6.467 1.00 97.19 80 PRO A N 1
ATOM 649 C CA . PRO A 1 80 ? -0.109 6.486 -7.603 1.00 97.19 80 PRO A CA 1
ATOM 650 C C . PRO A 1 80 ? 0.011 7.654 -8.589 1.00 97.19 80 PRO A C 1
ATOM 652 O O . PRO A 1 80 ? 1.014 7.768 -9.291 1.00 97.19 80 PRO A O 1
ATOM 655 N N . GLU A 1 81 ? -0.975 8.557 -8.626 1.00 96.50 81 GLU A N 1
ATOM 656 C CA . GLU A 1 81 ? -0.955 9.760 -9.455 1.00 96.50 81 GLU A CA 1
ATOM 657 C C . GLU A 1 81 ? 0.166 10.743 -9.093 1.00 96.50 81 GLU A C 1
ATOM 659 O O . GLU A 1 81 ? 0.435 11.662 -9.860 1.00 96.50 81 GLU A O 1
ATOM 664 N N . ARG A 1 82 ? 0.818 10.564 -7.938 1.00 95.69 82 ARG A N 1
ATOM 665 C CA . ARG A 1 82 ? 1.890 11.442 -7.458 1.00 95.69 82 ARG A CA 1
ATOM 666 C C . ARG A 1 82 ? 3.291 10.906 -7.730 1.00 95.69 82 ARG A C 1
ATOM 668 O O . ARG A 1 82 ? 4.258 11.638 -7.530 1.00 95.69 82 ARG A O 1
ATOM 675 N N . TYR A 1 83 ? 3.430 9.658 -8.169 1.00 96.81 83 TYR A N 1
ATOM 676 C CA . TYR A 1 83 ? 4.743 9.076 -8.421 1.00 96.81 83 TYR A CA 1
ATOM 677 C C . TYR A 1 83 ? 5.297 9.545 -9.762 1.00 96.81 83 TYR A C 1
ATOM 679 O O . TYR A 1 83 ? 4.725 9.268 -10.817 1.00 96.81 83 TYR A O 1
ATOM 687 N N . THR A 1 84 ? 6.460 10.199 -9.737 1.00 96.38 84 THR A N 1
ATOM 688 C CA . THR A 1 84 ? 7.123 10.755 -10.925 1.00 96.38 84 THR A CA 1
ATOM 689 C C . THR A 1 84 ? 7.309 9.694 -12.004 1.00 96.38 84 THR A C 1
ATOM 691 O O . THR A 1 84 ? 7.121 9.971 -13.186 1.00 96.38 84 THR A O 1
ATOM 694 N N . PHE A 1 85 ? 7.624 8.452 -11.622 1.00 95.75 85 PHE A N 1
ATOM 695 C CA . PHE A 1 85 ? 7.804 7.373 -12.590 1.00 95.75 85 PHE A CA 1
ATOM 696 C C . PHE A 1 85 ? 6.502 6.956 -13.295 1.00 95.75 85 PHE A C 1
ATOM 698 O O . PHE A 1 85 ? 6.594 6.552 -14.450 1.00 95.75 85 PHE A O 1
ATOM 705 N N . ILE A 1 86 ? 5.334 7.089 -12.651 1.00 96.62 86 ILE A N 1
ATOM 706 C CA . ILE A 1 86 ? 4.011 6.860 -13.265 1.00 96.62 86 ILE A CA 1
ATOM 707 C C . ILE A 1 86 ? 3.590 8.081 -14.087 1.00 96.62 86 ILE A C 1
ATOM 709 O O . ILE A 1 86 ? 3.071 7.932 -15.188 1.00 96.62 86 ILE A O 1
ATOM 713 N N . ILE A 1 87 ? 3.850 9.295 -13.593 1.00 95.69 87 ILE A N 1
ATOM 714 C CA . ILE A 1 87 ? 3.550 10.542 -14.316 1.00 95.69 87 ILE A CA 1
ATOM 715 C C . ILE A 1 87 ? 4.305 10.592 -15.651 1.00 95.69 87 ILE A C 1
ATOM 717 O O . ILE A 1 87 ? 3.738 10.964 -16.676 1.00 95.69 87 ILE A O 1
ATOM 721 N N . VAL A 1 88 ? 5.590 10.223 -15.640 1.00 96.81 88 VAL A N 1
ATOM 722 C CA . VAL A 1 88 ? 6.442 10.212 -16.838 1.00 96.81 88 VAL A CA 1
ATOM 723 C C . VAL A 1 88 ? 6.043 9.096 -17.803 1.00 96.81 88 VAL A C 1
ATOM 725 O O . VAL A 1 88 ? 6.083 9.303 -19.015 1.00 96.81 88 VAL A O 1
ATOM 728 N N . ASP A 1 89 ? 5.675 7.926 -17.283 1.00 96.75 89 ASP A N 1
ATOM 729 C CA . ASP A 1 89 ? 5.244 6.783 -18.082 1.00 96.75 89 ASP A CA 1
ATOM 730 C C . ASP A 1 89 ? 4.089 6.050 -17.397 1.00 96.75 89 ASP A C 1
ATOM 732 O O . ASP A 1 89 ? 4.284 5.191 -16.532 1.00 96.75 89 ASP A O 1
ATOM 736 N N . ILE A 1 90 ? 2.871 6.385 -17.826 1.00 96.00 90 ILE A N 1
ATOM 737 C CA . ILE A 1 90 ? 1.641 5.824 -17.265 1.00 96.00 90 ILE A CA 1
ATOM 738 C C . ILE A 1 90 ? 1.571 4.304 -17.426 1.00 96.00 90 ILE A C 1
ATOM 740 O O . ILE A 1 90 ? 0.899 3.651 -16.636 1.00 96.00 90 ILE A O 1
ATOM 744 N N . LEU A 1 91 ? 2.280 3.714 -18.398 1.00 97.12 91 LEU A N 1
ATOM 745 C CA . LEU A 1 91 ? 2.264 2.265 -18.604 1.00 97.12 91 LEU A CA 1
ATOM 746 C C . LEU A 1 91 ? 2.927 1.504 -17.454 1.00 97.12 91 LEU A C 1
ATOM 748 O O . LEU A 1 91 ? 2.596 0.339 -17.263 1.00 97.12 91 LEU A O 1
ATOM 752 N N . LYS A 1 92 ? 3.768 2.152 -16.636 1.00 95.69 92 LYS A N 1
ATOM 753 C CA . LYS A 1 92 ? 4.319 1.539 -15.415 1.00 95.69 92 LYS A CA 1
ATOM 754 C C . LYS A 1 92 ? 3.265 1.204 -14.371 1.00 95.69 92 LYS A C 1
ATOM 756 O O . LYS A 1 92 ? 3.530 0.409 -13.477 1.00 95.69 92 LYS A O 1
ATOM 761 N N . ILE A 1 93 ? 2.064 1.779 -14.464 1.00 97.00 93 ILE A N 1
ATOM 762 C CA . ILE A 1 93 ? 0.964 1.355 -13.597 1.00 97.00 93 ILE A CA 1
ATOM 763 C C . ILE A 1 93 ? 0.585 -0.112 -13.850 1.00 97.00 93 ILE A C 1
ATOM 765 O O . ILE A 1 93 ? 0.110 -0.777 -12.932 1.00 97.00 93 ILE A O 1
ATOM 769 N N . ASN A 1 94 ? 0.834 -0.627 -15.063 1.00 97.19 94 ASN A N 1
ATOM 770 C CA . ASN A 1 94 ? 0.523 -2.006 -15.423 1.00 97.19 94 ASN A CA 1
ATOM 771 C C . ASN A 1 94 ? 1.348 -3.006 -14.610 1.00 97.19 94 ASN A C 1
ATOM 773 O O . ASN A 1 94 ? 0.798 -4.032 -14.238 1.00 97.19 94 ASN A O 1
ATOM 777 N N . ASP A 1 95 ? 2.585 -2.670 -14.227 1.00 95.69 95 ASP A N 1
ATOM 778 C CA . ASP A 1 95 ? 3.413 -3.531 -13.370 1.00 95.69 95 ASP A CA 1
ATOM 779 C C . ASP A 1 95 ? 2.706 -3.845 -12.035 1.00 95.69 95 ASP A C 1
ATOM 781 O O . ASP A 1 95 ? 2.826 -4.939 -11.495 1.00 95.69 95 ASP A O 1
ATOM 785 N N . PHE A 1 96 ? 1.916 -2.900 -11.511 1.00 97.44 96 PHE A N 1
ATOM 786 C CA . PHE A 1 96 ? 1.121 -3.096 -10.294 1.00 97.44 96 PHE A CA 1
ATOM 787 C C . PHE A 1 96 ? -0.225 -3.777 -10.568 1.00 97.44 96 PHE A C 1
ATOM 789 O O . PHE A 1 96 ? -0.727 -4.501 -9.710 1.00 97.44 96 PHE A O 1
ATOM 796 N N . ILE A 1 97 ? -0.824 -3.546 -11.741 1.00 97.38 97 ILE A N 1
ATOM 797 C CA . ILE A 1 97 ? -2.060 -4.228 -12.163 1.00 97.38 97 ILE A CA 1
ATOM 798 C C . ILE A 1 97 ? -1.799 -5.723 -12.353 1.00 97.38 97 ILE A C 1
ATOM 800 O O . ILE A 1 97 ? -2.600 -6.535 -11.900 1.00 97.38 97 ILE A O 1
ATOM 804 N N . ASP A 1 98 ? -0.676 -6.081 -12.976 1.00 96.00 98 ASP A N 1
ATOM 805 C CA . ASP A 1 98 ? -0.248 -7.468 -13.175 1.00 96.00 98 ASP A CA 1
ATOM 806 C C . ASP A 1 98 ? 0.018 -8.166 -11.828 1.00 96.00 98 ASP A C 1
ATOM 808 O O . ASP A 1 98 ? -0.212 -9.366 -11.676 1.00 96.00 98 ASP A O 1
ATOM 812 N N . G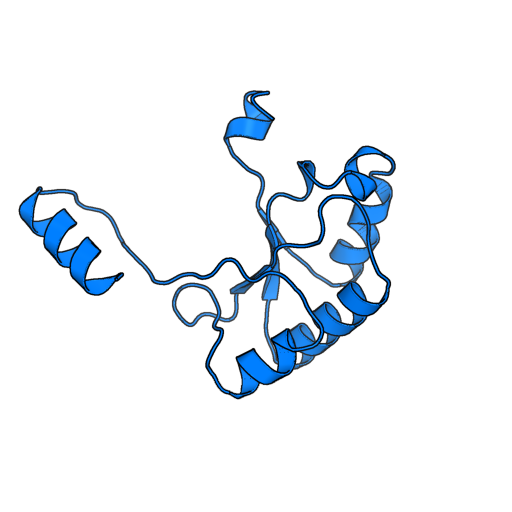LU A 1 99 ? 0.398 -7.387 -10.812 1.00 95.19 99 GLU A N 1
ATOM 813 C CA . GLU A 1 99 ? 0.481 -7.810 -9.415 1.00 95.19 99 GLU A CA 1
ATOM 814 C C . GLU A 1 99 ? -0.860 -7.712 -8.654 1.00 95.19 99 GLU A C 1
ATOM 816 O O . GLU A 1 99 ? -0.857 -7.726 -7.427 1.00 95.19 99 GLU A O 1
ATOM 821 N N . ASP A 1 100 ? -2.015 -7.643 -9.327 1.00 96.12 100 ASP A N 1
ATOM 822 C CA . ASP A 1 100 ? -3.369 -7.547 -8.741 1.00 96.12 100 ASP A CA 1
ATOM 823 C C . ASP A 1 100 ? -3.516 -6.460 -7.650 1.00 96.12 100 ASP A C 1
ATOM 825 O O . ASP A 1 100 ? -4.288 -6.600 -6.691 1.00 96.12 100 ASP A O 1
ATOM 829 N N . CYS A 1 101 ? -2.770 -5.359 -7.761 1.00 98.25 101 CYS A N 1
ATOM 830 C CA . CYS A 1 101 ? -2.860 -4.263 -6.804 1.00 98.25 101 CYS A CA 1
ATOM 831 C C . CYS A 1 101 ? -4.103 -3.397 -7.039 1.00 98.25 101 CYS A C 1
ATOM 833 O O . CYS A 1 101 ? -4.533 -3.143 -8.166 1.00 98.25 101 CYS A O 1
ATOM 835 N N . LEU A 1 102 ? -4.644 -2.863 -5.945 1.00 98.44 102 LEU A N 1
ATOM 836 C CA . LEU A 1 102 ? -5.634 -1.789 -5.965 1.00 98.44 102 LEU A CA 1
ATOM 837 C C . LEU A 1 102 ? -4.945 -0.422 -5.871 1.00 98.44 102 LEU A C 1
ATOM 839 O O . LEU A 1 102 ? -3.787 -0.315 -5.472 1.00 98.44 102 LEU A O 1
ATOM 843 N N . PHE A 1 103 ? -5.689 0.645 -6.163 1.00 98.31 103 PHE A N 1
ATOM 844 C CA . PHE A 1 103 ? -5.171 2.013 -6.154 1.00 98.31 103 PHE A CA 1
ATOM 845 C C . PHE A 1 103 ? -6.061 2.936 -5.327 1.00 98.31 103 PHE A C 1
ATOM 847 O O . PHE A 1 103 ? -7.289 2.892 -5.436 1.00 98.31 103 PHE A O 1
ATOM 854 N N . GLN A 1 104 ? -5.447 3.803 -4.523 1.00 98.06 104 GLN A N 1
ATOM 855 C CA . GLN A 1 104 ? -6.140 4.880 -3.821 1.00 98.06 104 GLN A CA 1
ATOM 856 C C . GLN A 1 104 ? -5.681 6.228 -4.368 1.00 98.06 104 GLN A C 1
ATOM 858 O O . GLN A 1 104 ? -4.534 6.593 -4.180 1.00 98.06 104 GLN A O 1
ATOM 863 N N . ILE A 1 105 ? -6.584 6.989 -4.985 1.00 97.19 105 ILE A N 1
ATOM 864 C CA . ILE A 1 105 ? -6.302 8.341 -5.497 1.00 97.19 105 ILE A CA 1
ATOM 865 C C . ILE A 1 105 ? -6.607 9.382 -4.418 1.00 97.19 105 ILE A C 1
ATOM 867 O O . ILE A 1 105 ? -7.574 9.222 -3.659 1.00 97.19 105 ILE A O 1
ATOM 871 N N . ASN A 1 106 ? -5.815 10.451 -4.321 1.00 96.06 106 ASN A N 1
ATOM 872 C CA . ASN A 1 106 ? -6.139 11.564 -3.432 1.00 96.06 106 ASN A CA 1
ATOM 873 C C . ASN A 1 106 ? -7.265 12.419 -4.022 1.00 96.06 106 ASN A C 1
ATOM 875 O O . ASN A 1 106 ? -7.213 12.830 -5.177 1.00 96.06 106 ASN A O 1
ATOM 879 N N . ALA A 1 107 ? -8.257 12.769 -3.198 1.00 96.69 107 ALA A N 1
ATOM 880 C CA . ALA A 1 107 ? -9.361 13.631 -3.629 1.00 96.69 107 ALA A CA 1
ATOM 881 C C . ALA A 1 107 ? -8.862 14.985 -4.164 1.00 96.69 107 ALA A C 1
ATOM 883 O O . ALA A 1 107 ? -9.319 15.440 -5.206 1.00 96.69 107 ALA A O 1
ATOM 884 N N . GLY A 1 108 ? -7.852 15.577 -3.516 1.00 96.25 108 GLY A N 1
ATOM 885 C CA . GLY A 1 108 ? -7.254 16.831 -3.979 1.00 96.25 108 GLY A CA 1
ATOM 886 C C . GLY A 1 108 ? -6.586 16.738 -5.355 1.00 96.25 108 GLY A C 1
ATOM 887 O O . GLY A 1 108 ? -6.530 17.742 -6.054 1.00 96.25 108 GLY A O 1
ATOM 888 N N . SER A 1 109 ? -6.131 15.554 -5.781 1.00 94.62 109 SER A N 1
ATOM 889 C CA . SER A 1 109 ? -5.567 15.360 -7.124 1.00 94.62 109 SER A CA 1
ATOM 890 C C . SER A 1 109 ? -6.647 15.481 -8.202 1.00 94.62 109 SER A C 1
ATOM 892 O O . SER A 1 109 ? -6.387 15.997 -9.283 1.00 94.62 109 SER A O 1
ATOM 894 N N . ILE A 1 110 ? -7.885 15.074 -7.897 1.00 94.19 110 ILE A N 1
ATOM 895 C CA . ILE A 1 110 ? -9.037 15.226 -8.803 1.00 94.19 110 ILE A CA 1
ATOM 896 C C . ILE A 1 110 ? -9.382 16.711 -8.989 1.00 94.19 110 ILE A C 1
ATOM 898 O O . ILE A 1 110 ? -9.731 17.130 -10.091 1.00 94.19 110 ILE A O 1
ATOM 902 N N . ASP A 1 111 ? -9.220 17.509 -7.933 1.00 94.94 111 ASP A N 1
ATOM 903 C CA . ASP A 1 111 ? -9.445 18.959 -7.948 1.00 94.94 111 ASP A CA 1
ATOM 904 C C . ASP A 1 111 ? -8.230 19.766 -8.461 1.00 94.94 111 ASP A C 1
ATOM 906 O O . ASP A 1 111 ? -8.281 20.996 -8.507 1.00 94.94 111 ASP A O 1
ATOM 910 N N . GLY A 1 112 ? -7.132 19.102 -8.850 1.00 90.88 112 GLY A N 1
ATOM 911 C CA . GLY A 1 112 ? -5.921 19.743 -9.378 1.00 90.88 112 GLY A CA 1
ATOM 912 C C . GLY A 1 112 ? -5.045 20.441 -8.330 1.00 90.88 112 GLY A C 1
ATOM 913 O O . GLY A 1 112 ? -4.332 21.387 -8.660 1.00 90.88 112 GLY A O 1
ATOM 914 N N . LEU A 1 113 ? -5.117 20.022 -7.063 1.00 91.88 113 LEU A N 1
ATOM 915 C CA . LEU A 1 113 ? -4.305 20.579 -5.971 1.00 91.88 113 LEU A CA 1
ATOM 916 C C . LEU A 1 113 ? -2.876 20.019 -5.909 1.00 91.88 113 LEU A C 1
ATOM 918 O O . LEU A 1 113 ? -2.030 20.618 -5.241 1.00 91.88 113 LEU A O 1
ATOM 922 N N . PHE A 1 114 ? -2.623 18.881 -6.555 1.00 80.50 114 PHE A N 1
ATOM 923 C CA . PHE A 1 114 ? -1.334 18.189 -6.588 1.00 80.50 114 PHE A CA 1
ATOM 924 C C . PHE A 1 114 ? -0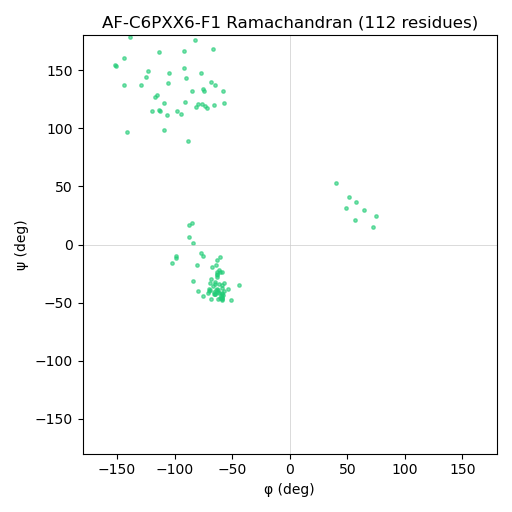.862 17.983 -8.023 1.00 80.50 114 PHE A C 1
ATOM 926 O O . PHE A 1 114 ? -1.736 17.884 -8.915 1.00 80.50 114 PHE A O 1
#

pLDDT: mean 95.48, std 3.1, range [78.69, 98.69]

Foldseek 3Di:
DQVVVVVVCVVVVNPDDGWDADAAEDDPCPLVCVVVVVHAHTRNDLEHHYEYDQEDDDPVSLVSLLSSVVVVHAYEYEAPVRRNVCVVPVCVVVSVVVSVHHYDHDPVVVVVND

Sequence (114 aa):
MVESTKVEAIKNKIEMGIVPRQEIFVDKYAVELYKQGIIRGINDTKYILLELPMDYLDSKILDIIYELRLLDLNPIIAHPERYTFIIVDILKINDFIDEDCLFQINAGSIDGLF

Radius of gyration: 16.0 Å; Cα contacts (8 Å, |Δi|>4): 156; chains: 1; bounding box: 34×35×42 Å

Secondary structure (DSSP, 8-state):
-HHHHHHHHHHTT---------EEE--TTHHHHHHTTSS--GGGSSEEEEE--SS---HHHHHHHHHHHHTT-EEEEE-GGG-HHHHH-GGGHHHHHHTT-EEE--HHHHTT--

Solvent-accessible surface area (backbone atoms only — not comparable to full-atom values): 6691 Å² total; per-residue (Å²): 110,65,67,61,51,51,55,49,31,57,76,71,71,48,93,71,94,81,72,58,70,54,82,37,72,70,53,99,52,49,64,57,37,38,76,71,63,76,44,62,23,45,64,80,40,50,44,31,42,34,34,70,64,50,73,55,84,60,73,65,56,57,55,52,52,52,53,38,39,75,69,68,35,42,48,25,39,50,40,56,85,68,24,47,52,32,69,78,36,62,70,59,52,47,67,42,49,79,64,68,42,44,77,41,77,52,70,52,50,79,76,64,75,103

Nearest PDB structures (foldseek):
  3qy7-assembly1_A  TM=9.646E-01  e=3.401E-08  Bacillus subtilis
  2wjd-assembly1_A  TM=8.480E-01  e=7.081E-06  Streptococcus pneumoniae
  4q6j-assembly1_B  TM=4.253E-01  e=6.424E+00  Listeria monocytogenes EGD-e